Protein AF-A0A239GN95-F1 (afdb_monomer_lite)

Organism: NCBI:txid240840

Radius of gyration: 12.44 Å; chains: 1; bounding box: 27×10×42 Å

Foldseek 3Di:
DPQDWDWDDPPVCPVDDIDTGRPVRVVVVVVCVVVCVPPDD

Secondary structure (DSSP, 8-state):
---PPEEEE-SS-TTS-EEEE-HHHHHHHHHHHHTTTT---

Sequence (41 aa):
MVDQGIAARDSKDPAGPVLGFAPVEWRRFVDEVKRGTFDLP

pLDDT: mean 91.78, std 11.39, range [48.75, 98.38]

Structure (mmCIF, N/CA/C/O backbone):
data_AF-A0A239GN95-F1
#
_entry.id   AF-A0A239GN95-F1
#
loop_
_atom_site.group_PDB
_atom_site.id
_atom_site.type_symbol
_atom_site.label_atom_id
_atom_site.label_alt_id
_atom_site.label_comp_id
_atom_site.label_asym_id
_atom_site.label_entity_id
_atom_site.label_seq_id
_atom_site.pdbx_PDB_ins_code
_atom_site.Cartn_x
_atom_site.Cartn_y
_atom_site.Cartn_z
_atom_site.occupancy
_atom_site.B_iso_or_equiv
_atom_site.auth_seq_id
_atom_site.auth_comp_id
_atom_site.auth_asym_id
_atom_site.auth_atom_id
_atom_site.pdbx_PDB_model_num
ATOM 1 N N . MET A 1 1 ? -4.556 1.420 -24.111 1.00 48.75 1 MET A N 1
ATOM 2 C CA . MET A 1 1 ? -3.527 2.006 -23.231 1.00 48.75 1 MET A CA 1
ATOM 3 C C . MET A 1 1 ? -3.460 1.107 -22.016 1.00 48.75 1 MET A C 1
ATOM 5 O O . MET A 1 1 ? -4.508 0.880 -21.429 1.00 48.75 1 MET A O 1
ATOM 9 N N . VAL A 1 2 ? -2.315 0.486 -21.731 1.00 50.72 2 VAL A N 1
ATOM 10 C CA . VAL A 1 2 ? -2.184 -0.305 -20.500 1.00 50.72 2 VAL A CA 1
ATOM 11 C C . VAL A 1 2 ? -2.222 0.665 -19.328 1.00 50.72 2 VAL A C 1
ATOM 13 O O . VAL A 1 2 ? -1.537 1.686 -19.356 1.00 50.72 2 VAL A O 1
ATOM 16 N N . ASP A 1 3 ? -3.083 0.386 -18.360 1.00 62.78 3 ASP A N 1
ATOM 17 C CA . ASP A 1 3 ? -3.160 1.145 -17.119 1.00 62.78 3 ASP A CA 1
ATOM 18 C C . ASP A 1 3 ? -1.788 1.026 -16.436 1.00 62.78 3 ASP A C 1
ATOM 20 O O . ASP A 1 3 ? -1.334 -0.085 -16.146 1.00 62.78 3 ASP A O 1
ATOM 24 N N . GLN A 1 4 ? -1.047 2.131 -16.308 1.00 76.69 4 GLN A N 1
ATOM 25 C CA . GLN A 1 4 ? 0.277 2.084 -15.687 1.00 76.69 4 GLN A CA 1
ATOM 26 C C . GLN A 1 4 ? 0.095 1.758 -14.202 1.00 76.69 4 GLN A C 1
ATOM 28 O O . GLN A 1 4 ? -0.532 2.514 -13.464 1.00 76.69 4 GLN A O 1
ATOM 33 N N . GLY A 1 5 ? 0.619 0.606 -13.777 1.00 89.44 5 GLY A N 1
ATOM 34 C CA . GLY A 1 5 ? 0.580 0.181 -12.380 1.00 89.44 5 GLY A CA 1
ATOM 35 C C . GLY A 1 5 ? 1.318 1.148 -11.449 1.00 89.44 5 GLY A C 1
ATOM 36 O O . GLY A 1 5 ? 2.178 1.922 -11.873 1.00 89.44 5 GLY A O 1
ATOM 37 N N . ILE A 1 6 ? 0.989 1.086 -10.161 1.00 94.88 6 ILE A N 1
ATOM 38 C CA . ILE A 1 6 ? 1.592 1.911 -9.110 1.00 94.88 6 ILE A CA 1
ATOM 39 C C . ILE A 1 6 ? 2.637 1.077 -8.376 1.00 94.88 6 ILE A C 1
ATOM 41 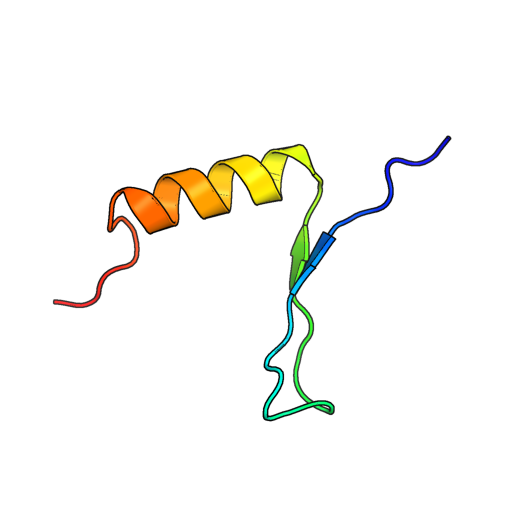O O . ILE A 1 6 ? 2.347 -0.026 -7.922 1.00 94.88 6 ILE A O 1
ATOM 45 N N . ALA A 1 7 ? 3.852 1.605 -8.257 1.00 94.25 7 ALA A N 1
ATOM 46 C CA . ALA A 1 7 ? 4.955 0.953 -7.565 1.00 94.25 7 ALA A CA 1
ATOM 47 C C . ALA A 1 7 ? 5.279 1.694 -6.262 1.00 94.25 7 ALA A C 1
ATOM 49 O O . ALA A 1 7 ? 5.500 2.905 -6.274 1.00 94.25 7 ALA A O 1
ATOM 50 N N . ALA A 1 8 ? 5.339 0.965 -5.150 1.00 93.88 8 ALA A N 1
ATOM 51 C CA . ALA A 1 8 ? 5.766 1.473 -3.852 1.00 93.88 8 ALA A CA 1
ATOM 52 C C . ALA A 1 8 ? 7.066 0.781 -3.429 1.00 93.88 8 ALA A C 1
ATOM 54 O O . ALA A 1 8 ? 7.204 -0.434 -3.547 1.00 93.88 8 ALA A O 1
ATOM 55 N N . ARG A 1 9 ? 8.024 1.557 -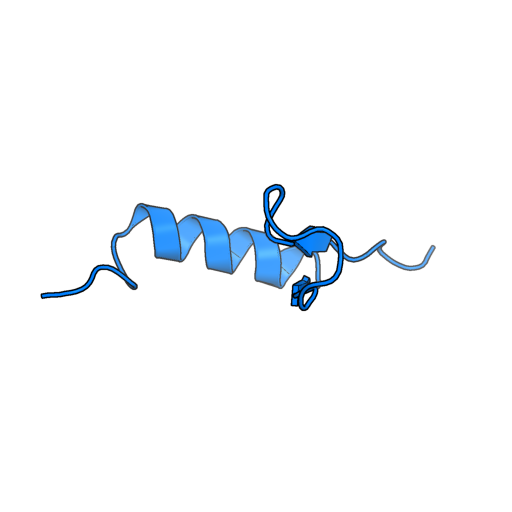2.925 1.00 95.69 9 ARG A N 1
ATOM 56 C CA . ARG A 1 9 ? 9.286 1.057 -2.371 1.00 95.69 9 ARG A CA 1
ATOM 57 C C . ARG A 1 9 ? 9.665 1.866 -1.145 1.00 95.69 9 ARG A C 1
ATOM 59 O O . ARG A 1 9 ? 9.214 3.005 -1.003 1.00 95.69 9 ARG A O 1
ATOM 66 N N . ASP A 1 10 ? 10.546 1.319 -0.320 1.00 95.25 10 ASP A N 1
ATOM 67 C CA . ASP A 1 10 ? 11.198 2.118 0.708 1.00 95.25 10 ASP A CA 1
ATOM 68 C C . ASP A 1 10 ? 12.116 3.155 0.037 1.00 95.25 10 ASP A C 1
ATOM 70 O O . ASP A 1 10 ? 12.941 2.847 -0.830 1.00 95.25 10 ASP A O 1
ATOM 74 N N . SER A 1 11 ? 11.943 4.425 0.397 1.00 95.12 11 SER A N 1
ATOM 75 C CA . SER A 1 11 ? 12.808 5.493 -0.099 1.00 95.12 11 SER A CA 1
ATOM 76 C C . SER A 1 11 ? 14.214 5.409 0.500 1.00 95.12 11 SER A C 1
ATOM 78 O O . SER A 1 11 ? 15.163 5.845 -0.153 1.00 95.12 11 SER A O 1
ATOM 80 N N . LYS A 1 12 ? 14.349 4.819 1.696 1.00 96.75 12 LYS A N 1
ATOM 81 C CA . LYS A 1 12 ? 15.602 4.662 2.447 1.00 96.75 12 LYS A CA 1
ATOM 82 C C . LYS A 1 12 ? 16.393 3.415 2.059 1.00 96.75 12 LYS A C 1
ATOM 84 O O . LYS A 1 12 ? 17.593 3.385 2.311 1.00 96.75 12 LYS A O 1
ATOM 89 N N . ASP A 1 13 ? 15.757 2.447 1.405 1.00 97.12 13 ASP A N 1
ATOM 90 C CA . ASP A 1 13 ? 16.418 1.286 0.805 1.00 97.12 13 ASP A CA 1
ATOM 91 C C . ASP A 1 13 ? 16.097 1.195 -0.699 1.00 97.12 13 ASP A C 1
ATOM 93 O O . ASP A 1 13 ? 15.193 0.466 -1.115 1.00 97.12 13 ASP A O 1
ATOM 97 N N . PRO A 1 14 ? 16.814 1.952 -1.554 1.00 93.38 14 PRO A N 1
ATOM 98 C CA . PRO A 1 14 ? 16.569 1.948 -2.995 1.00 93.38 14 PRO A CA 1
ATOM 99 C C . PRO A 1 14 ? 16.841 0.608 -3.688 1.00 93.38 14 PRO A C 1
ATOM 101 O O . PRO A 1 14 ? 16.363 0.422 -4.806 1.00 93.38 14 PRO A O 1
ATOM 104 N N . ALA A 1 15 ? 17.621 -0.283 -3.066 1.00 96.06 15 ALA A N 1
ATOM 105 C CA . ALA A 1 15 ? 17.922 -1.617 -3.588 1.00 96.06 15 ALA A CA 1
ATOM 106 C C . ALA A 1 15 ? 16.939 -2.689 -3.081 1.00 96.06 15 ALA A C 1
ATOM 108 O O . ALA A 1 15 ? 16.991 -3.833 -3.535 1.00 96.06 15 ALA A O 1
ATOM 109 N N . GLY A 1 16 ? 16.059 -2.319 -2.151 1.00 95.50 16 GLY A N 1
ATOM 110 C CA . GLY A 1 16 ? 15.068 -3.196 -1.555 1.00 95.50 16 GLY A CA 1
ATOM 111 C C . GLY A 1 16 ? 13.909 -3.567 -2.491 1.00 95.50 16 GLY A C 1
ATOM 112 O O . GLY A 1 16 ? 13.838 -3.140 -3.650 1.00 95.50 16 GLY A O 1
ATOM 113 N N . PRO A 1 17 ? 12.969 -4.386 -1.991 1.00 96.25 17 PRO A N 1
ATOM 114 C CA . PRO A 1 17 ? 11.837 -4.864 -2.773 1.00 96.25 17 PRO A CA 1
ATOM 115 C C . PRO A 1 17 ? 10.880 -3.732 -3.175 1.00 96.25 17 PRO A C 1
ATOM 117 O O . PRO A 1 17 ? 10.658 -2.770 -2.438 1.00 96.25 17 PRO A O 1
ATOM 120 N N . VAL A 1 18 ? 10.256 -3.899 -4.343 1.00 95.50 18 VAL A N 1
ATOM 121 C CA . VAL A 1 18 ? 9.216 -3.00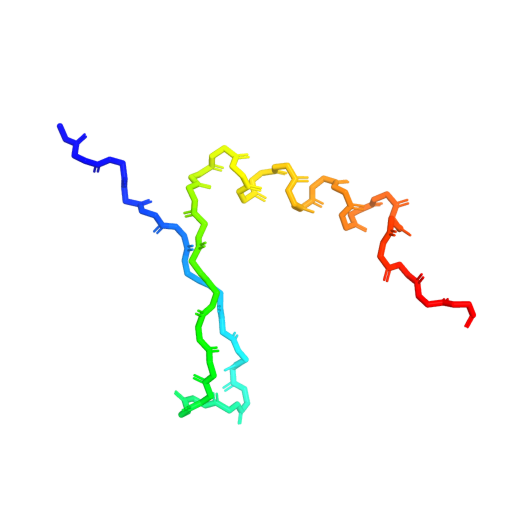7 -4.869 1.00 95.50 18 VAL A CA 1
ATOM 122 C C . VAL A 1 18 ? 7.881 -3.743 -4.863 1.00 95.50 18 VAL A C 1
ATOM 124 O O . VAL A 1 18 ? 7.761 -4.829 -5.428 1.00 95.50 18 VAL A O 1
ATOM 127 N N . LEU A 1 19 ? 6.865 -3.136 -4.255 1.00 94.19 19 LEU A N 1
ATOM 128 C CA . LEU A 1 19 ? 5.488 -3.617 -4.286 1.00 94.19 19 LEU A CA 1
ATOM 129 C C . LEU A 1 19 ? 4.759 -2.995 -5.480 1.00 94.19 19 LEU A C 1
ATOM 131 O O . LEU A 1 19 ? 4.696 -1.771 -5.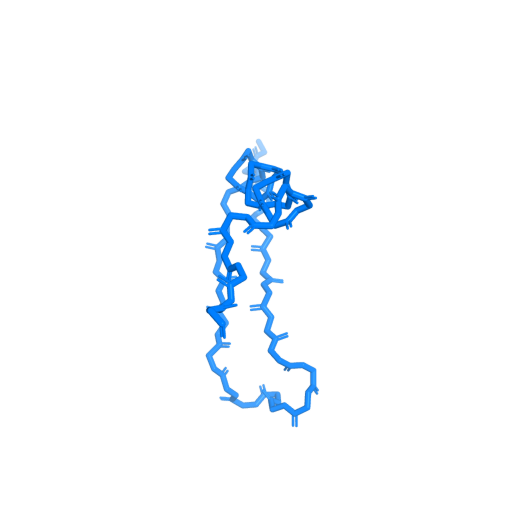598 1.00 94.19 19 LEU A O 1
ATOM 135 N N . GLY A 1 20 ? 4.216 -3.830 -6.366 1.00 95.00 20 GLY A N 1
ATOM 136 C CA . GLY A 1 20 ? 3.441 -3.398 -7.530 1.00 95.00 20 GLY A CA 1
ATOM 137 C C . GLY A 1 20 ? 1.937 -3.561 -7.312 1.00 95.00 20 GLY A C 1
ATOM 138 O O . GLY A 1 20 ? 1.486 -4.614 -6.870 1.00 95.00 20 GLY A O 1
ATOM 139 N N . PHE A 1 21 ? 1.164 -2.539 -7.673 1.00 95.25 21 PHE A N 1
ATOM 140 C CA . PHE A 1 21 ? -0.290 -2.496 -7.542 1.00 95.25 21 PHE A CA 1
ATOM 141 C C . PHE A 1 21 ? -0.952 -2.156 -8.880 1.00 95.25 21 PHE A C 1
ATOM 143 O O . PHE A 1 21 ? -0.482 -1.288 -9.620 1.00 95.25 21 PHE A O 1
ATOM 150 N N . ALA A 1 22 ? -2.104 -2.768 -9.157 1.00 95.12 22 ALA A N 1
ATOM 151 C CA . ALA A 1 22 ? -3.051 -2.183 -10.101 1.00 95.12 22 ALA A CA 1
ATOM 152 C C . ALA A 1 22 ? -3.656 -0.900 -9.488 1.00 95.12 22 ALA A C 1
ATOM 154 O O . ALA A 1 22 ? -3.783 -0.826 -8.261 1.00 95.12 22 ALA A O 1
ATOM 155 N N . PRO A 1 23 ? -4.084 0.098 -10.282 1.00 94.12 23 PRO A N 1
ATOM 156 C CA . PRO A 1 23 ? -4.585 1.359 -9.723 1.00 94.12 23 PRO A CA 1
ATOM 157 C C . PRO A 1 23 ? -5.785 1.207 -8.777 1.00 94.12 23 PRO A C 1
ATOM 159 O O . PRO A 1 23 ? -5.865 1.904 -7.763 1.00 94.12 23 PRO A O 1
ATOM 162 N N . VAL A 1 24 ? -6.689 0.261 -9.059 1.00 94.81 24 VAL A N 1
ATOM 163 C CA . VAL A 1 24 ? -7.831 -0.044 -8.179 1.00 94.81 24 VAL A CA 1
ATOM 164 C C . VAL A 1 24 ? -7.385 -0.627 -6.834 1.00 94.81 24 VAL A C 1
ATOM 166 O O . VAL A 1 24 ? -7.879 -0.206 -5.788 1.00 94.81 24 VAL A O 1
ATOM 169 N N . GLU A 1 25 ? -6.394 -1.518 -6.850 1.00 95.81 25 GLU A N 1
ATOM 170 C CA . GLU A 1 25 ? -5.858 -2.147 -5.641 1.00 95.81 25 GLU A CA 1
ATOM 171 C C . GLU A 1 25 ? -5.071 -1.147 -4.793 1.00 95.81 25 GLU A C 1
ATOM 173 O O . GLU A 1 25 ? -5.204 -1.143 -3.573 1.00 95.81 25 GLU A O 1
ATOM 178 N N . TRP A 1 26 ? -4.324 -0.229 -5.417 1.00 95.75 26 TRP A N 1
ATOM 179 C CA . TRP A 1 26 ? -3.660 0.856 -4.691 1.00 95.75 26 TRP A CA 1
ATOM 180 C C . TRP A 1 26 ? -4.662 1.725 -3.930 1.00 95.75 26 TRP A C 1
ATOM 182 O O . TRP A 1 26 ? -4.457 2.044 -2.758 1.00 95.75 26 TRP A O 1
ATOM 192 N N . ARG A 1 27 ? -5.772 2.098 -4.582 1.00 96.31 27 ARG A N 1
ATOM 193 C CA . ARG A 1 27 ? -6.801 2.918 -3.939 1.00 96.31 27 ARG A CA 1
ATOM 194 C C . ARG A 1 27 ? -7.422 2.197 -2.746 1.00 96.31 27 ARG A C 1
ATOM 196 O O . ARG A 1 27 ? -7.547 2.799 -1.683 1.00 96.31 27 ARG A O 1
ATOM 203 N N . ARG A 1 28 ? -7.746 0.913 -2.911 1.00 97.44 28 ARG A N 1
ATOM 204 C CA . ARG A 1 28 ? -8.259 0.072 -1.827 1.00 97.44 28 ARG A CA 1
ATOM 205 C C . ARG A 1 28 ? -7.268 -0.025 -0.667 1.00 97.44 28 ARG A C 1
ATOM 207 O O . ARG A 1 28 ? -7.659 0.218 0.470 1.00 97.44 28 ARG A O 1
ATOM 214 N N . PHE A 1 29 ? -6.001 -0.313 -0.957 1.00 96.25 29 PHE A N 1
ATOM 215 C CA . PHE A 1 29 ? -4.942 -0.405 0.047 1.00 96.25 29 PHE A CA 1
ATOM 216 C C . PHE A 1 29 ? -4.825 0.884 0.872 1.00 96.25 29 PHE A C 1
ATOM 218 O O . PHE A 1 29 ? -4.838 0.837 2.099 1.00 96.25 29 PHE A O 1
ATOM 225 N N . VAL A 1 30 ? -4.784 2.049 0.217 1.00 96.81 30 VAL A N 1
ATOM 226 C CA . VAL A 1 30 ? -4.716 3.348 0.907 1.00 96.81 30 VAL A CA 1
ATOM 227 C C . VAL A 1 30 ? -5.944 3.588 1.792 1.00 96.81 30 VAL A C 1
ATOM 229 O O . VAL A 1 30 ? -5.810 4.131 2.890 1.00 96.81 30 VAL A O 1
ATOM 232 N N . ASP A 1 31 ? -7.135 3.201 1.338 1.00 98.38 31 ASP A N 1
ATOM 233 C CA . ASP A 1 31 ? -8.361 3.345 2.126 1.00 98.38 31 ASP A CA 1
ATOM 234 C C . ASP A 1 31 ? -8.378 2.411 3.351 1.00 98.38 31 ASP A C 1
ATOM 236 O O . ASP A 1 31 ? -8.848 2.821 4.411 1.00 98.38 31 ASP A O 1
ATOM 240 N N . GLU A 1 32 ? -7.835 1.196 3.247 1.00 97.88 32 GLU A N 1
ATOM 241 C CA . GLU A 1 32 ? -7.674 0.259 4.373 1.00 97.88 32 GLU A 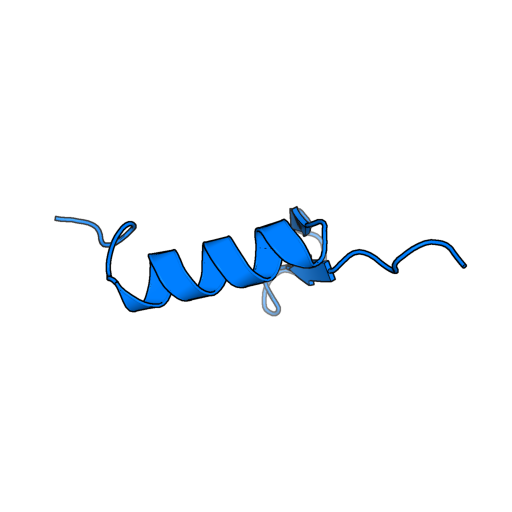CA 1
ATOM 242 C C . GLU A 1 32 ? -6.608 0.743 5.375 1.00 97.88 32 GLU A C 1
ATOM 244 O O . GLU A 1 32 ? -6.850 0.738 6.583 1.00 97.88 32 GLU A O 1
ATOM 249 N N . VAL A 1 33 ? -5.475 1.278 4.900 1.00 97.00 33 VAL A N 1
ATOM 250 C CA . VAL A 1 33 ? -4.458 1.916 5.761 1.00 97.00 33 VAL A CA 1
ATOM 251 C C . VAL A 1 33 ? -5.068 3.061 6.570 1.00 97.00 33 VAL A C 1
ATOM 253 O O . VAL A 1 33 ? -4.895 3.123 7.782 1.00 97.00 33 VAL A O 1
ATOM 256 N N . LYS A 1 34 ? -5.850 3.943 5.935 1.00 97.81 34 LYS A N 1
ATOM 257 C CA . LYS A 1 34 ? -6.525 5.055 6.633 1.00 97.81 34 LYS A CA 1
ATOM 258 C C . LYS A 1 34 ? -7.535 4.597 7.687 1.00 97.81 34 LYS A C 1
ATOM 260 O O . LYS A 1 34 ? -7.878 5.382 8.566 1.00 97.81 34 LYS A O 1
ATOM 265 N N . ARG A 1 35 ? -8.043 3.368 7.584 1.00 98.06 35 ARG A N 1
ATOM 266 C CA . ARG A 1 35 ? -8.954 2.765 8.567 1.00 98.06 35 ARG A CA 1
ATOM 267 C C . ARG A 1 35 ? -8.218 2.108 9.737 1.00 98.06 35 ARG A C 1
ATOM 269 O O . ARG A 1 35 ? -8.894 1.595 10.621 1.00 98.06 35 ARG A O 1
ATOM 276 N N . GLY A 1 36 ? -6.883 2.095 9.733 1.00 97.50 36 GLY A N 1
ATOM 277 C CA . GLY A 1 36 ? -6.075 1.405 10.742 1.00 97.50 36 GLY A CA 1
ATOM 278 C C . GLY A 1 36 ? -6.136 -0.118 10.620 1.00 97.50 36 GLY A C 1
ATOM 279 O O . GLY A 1 36 ? -5.856 -0.834 11.573 1.00 97.50 36 GLY A O 1
ATOM 280 N N . THR A 1 37 ? -6.529 -0.650 9.455 1.00 97.50 37 THR A N 1
ATOM 281 C CA . THR A 1 37 ? -6.695 -2.103 9.255 1.00 97.50 37 THR A CA 1
ATOM 282 C C . THR A 1 37 ? -5.398 -2.886 9.469 1.00 97.50 37 THR A C 1
ATOM 284 O O . THR A 1 37 ? -5.445 -4.061 9.823 1.00 97.50 37 THR A O 1
ATOM 287 N N . PHE A 1 38 ? -4.250 -2.240 9.267 1.00 94.31 38 PHE A N 1
ATOM 288 C CA . PHE A 1 38 ? -2.927 -2.854 9.371 1.00 94.31 38 PHE A CA 1
ATOM 289 C C . PHE A 1 38 ? -2.128 -2.372 10.587 1.00 94.31 38 PHE A C 1
ATOM 291 O O . PHE A 1 38 ? -0.923 -2.617 10.649 1.00 94.31 38 PHE A O 1
ATOM 298 N N . ASP A 1 39 ? -2.766 -1.675 11.529 1.00 95.50 39 ASP A N 1
ATOM 299 C CA . ASP A 1 39 ? -2.086 -1.226 12.739 1.00 95.50 39 ASP A CA 1
ATOM 300 C C . ASP A 1 39 ? -1.732 -2.434 13.617 1.00 95.50 39 ASP A C 1
ATOM 302 O O . ASP A 1 39 ? -2.495 -3.398 13.737 1.00 95.50 39 ASP A O 1
ATOM 306 N N . LEU A 1 40 ? -0.536 -2.397 14.203 1.00 91.25 40 LEU A N 1
ATOM 307 C CA . LEU A 1 40 ? -0.092 -3.422 15.142 1.00 91.25 40 LEU A CA 1
ATOM 308 C C . LEU A 1 40 ? -0.757 -3.205 16.517 1.00 91.25 40 LEU A C 1
ATOM 310 O O . LEU A 1 40 ? -1.107 -2.066 16.833 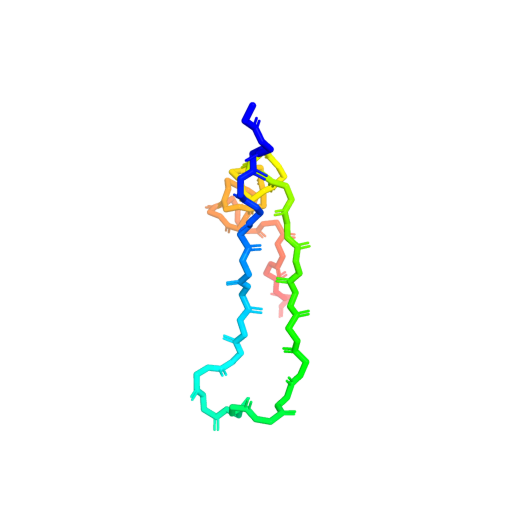1.00 91.25 40 LEU A O 1
ATOM 314 N N . PRO A 1 41 ? -0.920 -4.271 17.326 1.00 83.06 41 PRO A N 1
ATOM 315 C CA . PRO A 1 41 ? -1.407 -4.166 18.703 1.00 83.06 41 PRO A CA 1
ATOM 316 C C . PRO A 1 41 ? -0.557 -3.258 19.598 1.00 83.06 41 PRO A C 1
ATOM 318 O O . PRO A 1 41 ? 0.683 -3.222 19.406 1.00 83.06 41 PRO A O 1
#

InterPro domains:
  IPR007278 Domain of unknown function DUF397 [PF04149] (6-34)